Protein AF-A0A2R6CPV9-F1 (afdb_monomer_lite)

pLDDT: mean 78.29, std 17.27, range [36.88, 96.69]

Structure (mmCIF, N/CA/C/O backbone):
data_AF-A0A2R6CPV9-F1
#
_entry.id   AF-A0A2R6CPV9-F1
#
loop_
_atom_site.group_PDB
_atom_site.id
_atom_site.type_symbol
_atom_site.label_atom_id
_atom_site.label_alt_id
_atom_site.label_comp_id
_atom_site.label_asym_id
_atom_site.label_entity_id
_atom_site.label_seq_id
_atom_site.pdbx_PDB_ins_code
_atom_site.Cartn_x
_atom_site.Cartn_y
_atom_site.Cartn_z
_atom_site.occupancy
_atom_site.B_iso_or_equiv
_atom_site.auth_seq_id
_atom_site.auth_comp_id
_atom_site.auth_asym_id
_atom_site.auth_atom_id
_atom_site.pdbx_PDB_model_num
ATOM 1 N N . MET A 1 1 ? -13.707 -34.782 33.087 1.00 47.62 1 MET A N 1
ATOM 2 C CA . MET A 1 1 ? -12.346 -35.044 33.609 1.00 47.62 1 MET A CA 1
ATOM 3 C C . MET A 1 1 ? -11.504 -35.607 32.479 1.00 47.62 1 MET A C 1
ATOM 5 O O . MET A 1 1 ? -12.057 -36.332 31.665 1.00 47.62 1 MET A O 1
ATOM 9 N N . ASN A 1 2 ? -10.212 -35.271 32.487 1.00 43.94 2 ASN A N 1
ATOM 10 C CA . ASN A 1 2 ? -9.165 -35.473 31.471 1.00 43.94 2 ASN A CA 1
ATOM 11 C C . ASN A 1 2 ? -9.089 -34.411 30.366 1.00 43.94 2 ASN A C 1
ATOM 13 O O . ASN A 1 2 ? -10.103 -34.074 29.777 1.00 43.94 2 ASN A O 1
ATOM 17 N N . THR A 1 3 ? -7.931 -33.884 29.968 1.00 43.22 3 THR A N 1
ATOM 18 C CA . THR A 1 3 ? -6.579 -33.808 30.560 1.00 43.22 3 THR A CA 1
ATOM 19 C C . THR A 1 3 ? -5.878 -32.698 29.777 1.00 43.22 3 THR A C 1
ATOM 21 O O . THR A 1 3 ? -5.678 -32.826 28.570 1.00 43.22 3 THR A O 1
ATOM 24 N N . THR A 1 4 ? -5.506 -31.614 30.452 1.00 48.25 4 THR A N 1
ATOM 25 C CA . THR A 1 4 ? -4.728 -30.500 29.897 1.00 48.25 4 THR A CA 1
ATOM 26 C C . THR A 1 4 ? -3.319 -30.969 29.527 1.00 48.25 4 THR A C 1
ATOM 28 O O . THR A 1 4 ? -2.597 -31.469 30.388 1.00 48.25 4 THR A O 1
ATOM 31 N N . ARG A 1 5 ? -2.887 -30.782 28.274 1.00 63.44 5 ARG A N 1
ATOM 32 C CA . ARG A 1 5 ? -1.475 -30.934 27.883 1.00 63.44 5 ARG A CA 1
ATOM 33 C C . ARG A 1 5 ? -0.834 -29.550 27.768 1.00 63.44 5 ARG A C 1
ATOM 35 O O . ARG A 1 5 ? -1.022 -28.861 26.773 1.00 63.44 5 ARG A O 1
ATOM 42 N N . ARG A 1 6 ? -0.084 -29.145 28.800 1.00 59.69 6 ARG A N 1
ATOM 43 C CA . ARG A 1 6 ? 0.846 -28.005 28.741 1.00 59.69 6 ARG A CA 1
ATOM 44 C C . ARG A 1 6 ? 2.028 -28.386 27.851 1.00 59.69 6 ARG A C 1
ATOM 46 O O . ARG A 1 6 ? 2.713 -29.362 28.147 1.00 59.69 6 ARG A O 1
ATOM 53 N N . LYS A 1 7 ? 2.277 -27.615 26.792 1.00 58.75 7 LYS A N 1
ATOM 54 C CA . LYS A 1 7 ? 3.554 -27.641 26.072 1.00 58.75 7 LYS A CA 1
ATOM 55 C C . LYS A 1 7 ? 4.585 -26.881 26.911 1.00 58.75 7 LYS A C 1
ATOM 57 O O . LYS A 1 7 ? 4.368 -25.728 27.266 1.00 58.75 7 LYS A O 1
ATOM 62 N N . VAL A 1 8 ? 5.660 -27.569 27.276 1.00 55.31 8 VAL A N 1
ATOM 63 C CA . VAL A 1 8 ? 6.838 -27.014 27.950 1.00 55.31 8 VAL A CA 1
ATOM 64 C C . VAL A 1 8 ? 7.780 -26.530 26.852 1.00 55.31 8 VAL A C 1
ATOM 66 O O . VAL A 1 8 ? 8.194 -27.336 26.023 1.00 55.31 8 VAL A O 1
ATOM 69 N N . ILE A 1 9 ? 8.082 -25.233 26.816 1.00 59.16 9 ILE A N 1
ATOM 70 C CA . ILE A 1 9 ? 9.108 -24.678 25.928 1.00 59.16 9 ILE A CA 1
ATOM 71 C C . ILE A 1 9 ? 10.434 -24.781 26.681 1.00 59.16 9 ILE A C 1
ATOM 73 O O . ILE A 1 9 ? 10.653 -24.099 27.681 1.00 59.16 9 ILE A O 1
ATOM 77 N N . THR A 1 10 ? 11.285 -25.703 26.244 1.00 61.81 10 THR A N 1
ATOM 78 C CA . THR A 1 10 ? 12.651 -25.863 26.743 1.00 61.81 10 THR A CA 1
ATOM 79 C C . THR A 1 10 ? 13.537 -24.836 26.047 1.00 61.81 10 THR A C 1
ATOM 81 O O . THR A 1 10 ? 13.744 -24.913 24.840 1.00 61.81 10 THR A O 1
ATOM 84 N N . GLY A 1 11 ? 14.037 -23.868 26.815 1.00 49.47 11 GLY A N 1
ATOM 85 C CA . GLY A 1 11 ? 15.032 -22.906 26.356 1.00 49.47 11 GLY A CA 1
ATOM 86 C C . GLY A 1 11 ? 16.380 -23.572 26.088 1.00 49.47 11 GLY A C 1
ATOM 87 O O . GLY A 1 11 ? 16.833 -24.417 26.861 1.00 49.47 11 GLY A O 1
ATOM 88 N N . VAL A 1 12 ? 17.026 -23.155 25.003 1.00 55.75 12 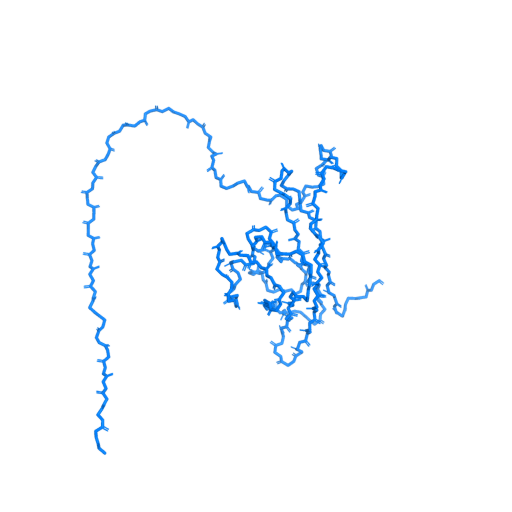VAL A N 1
ATOM 89 C CA . VAL A 1 12 ? 18.432 -23.445 24.726 1.00 55.75 12 VAL A CA 1
ATOM 90 C C . VAL A 1 12 ? 19.130 -22.105 24.536 1.00 55.75 12 VAL A C 1
ATOM 92 O O . VAL A 1 12 ? 18.932 -21.425 23.535 1.00 55.75 12 VAL A O 1
ATOM 95 N N . SER A 1 13 ? 19.923 -21.708 25.528 1.00 48.38 13 SER A N 1
ATOM 96 C CA . SER A 1 13 ? 20.865 -20.597 25.412 1.00 48.38 13 SER A CA 1
ATOM 97 C C . SER A 1 13 ? 22.075 -21.081 24.616 1.00 48.38 13 SER A C 1
ATOM 99 O O . SER A 1 13 ? 22.803 -21.958 25.082 1.00 48.38 13 SER A O 1
ATOM 101 N N . VAL A 1 14 ? 22.300 -20.525 23.426 1.00 52.06 14 VAL A N 1
ATOM 102 C CA . VAL A 1 14 ? 23.533 -20.752 22.664 1.00 52.06 14 VAL A CA 1
ATOM 103 C C . VAL A 1 14 ? 24.472 -19.578 22.926 1.00 52.06 14 VAL A C 1
ATOM 105 O O . VAL A 1 14 ? 24.201 -18.451 22.527 1.00 52.06 14 VAL A O 1
ATOM 108 N N . ALA A 1 15 ? 25.575 -19.847 23.622 1.00 50.06 15 ALA A N 1
ATOM 109 C CA . ALA A 1 15 ? 26.701 -18.930 23.733 1.00 50.06 15 ALA A CA 1
ATOM 110 C C . ALA A 1 15 ? 27.666 -19.202 22.570 1.00 50.06 15 ALA A C 1
ATOM 112 O O . ALA A 1 15 ? 28.245 -20.286 22.499 1.00 50.06 15 ALA A O 1
ATOM 113 N N . ILE A 1 16 ? 27.851 -18.229 21.675 1.00 45.38 16 ILE A N 1
ATOM 114 C CA . ILE A 1 16 ? 28.896 -18.271 20.646 1.00 45.38 16 ILE A CA 1
ATOM 115 C C . ILE A 1 16 ? 29.957 -17.246 21.035 1.00 45.38 16 ILE A C 1
ATOM 117 O O . ILE A 1 16 ? 29.787 -16.046 20.849 1.00 45.38 16 ILE A O 1
ATOM 121 N N . VAL A 1 17 ? 31.057 -17.736 21.606 1.00 50.16 17 VAL A N 1
ATOM 122 C CA . VAL A 1 17 ? 32.324 -17.003 21.667 1.00 50.16 17 VAL A CA 1
ATOM 123 C C . VAL A 1 17 ? 33.145 -17.479 20.477 1.00 50.16 17 VAL A C 1
ATOM 125 O O . VAL A 1 17 ? 33.653 -18.598 20.475 1.00 50.16 17 VAL A O 1
ATOM 128 N N . GLY A 1 18 ? 33.248 -16.631 19.461 1.00 44.25 18 GLY A N 1
ATOM 129 C CA . GLY A 1 18 ? 34.111 -16.826 18.304 1.00 44.25 18 GLY A CA 1
ATOM 130 C C . GLY A 1 18 ? 34.819 -15.516 18.007 1.00 44.25 18 GLY A C 1
ATOM 131 O O . GLY A 1 18 ? 34.196 -14.567 17.547 1.00 44.25 18 GLY A O 1
ATOM 132 N N . GLY A 1 19 ? 36.111 -15.450 18.327 1.00 42.88 19 GLY A N 1
ATOM 133 C CA . GLY A 1 19 ? 36.959 -14.339 17.920 1.00 42.88 19 GLY A CA 1
ATOM 134 C C . GLY A 1 19 ? 37.246 -14.411 16.424 1.00 42.88 19 GLY A C 1
ATOM 135 O O . GLY A 1 19 ? 37.640 -15.463 15.922 1.00 42.88 19 GLY A O 1
ATOM 136 N N . LEU A 1 20 ? 37.101 -13.281 15.739 1.00 47.16 20 LEU A N 1
ATOM 137 C CA . LEU A 1 20 ? 37.672 -13.051 14.419 1.00 47.16 20 LEU A CA 1
ATOM 138 C C . LEU A 1 20 ? 38.564 -11.817 14.511 1.00 47.16 20 LEU A C 1
ATOM 140 O O . LEU A 1 20 ? 38.119 -10.716 14.826 1.00 47.16 20 LEU A O 1
ATOM 144 N N . ALA A 1 21 ? 39.854 -12.044 14.298 1.00 49.56 21 ALA A N 1
ATOM 145 C CA . ALA A 1 21 ? 40.826 -10.997 14.073 1.00 49.56 21 ALA A CA 1
ATOM 146 C C . ALA A 1 21 ? 40.826 -10.631 12.583 1.00 49.56 21 ALA A C 1
ATOM 148 O O . ALA A 1 21 ? 40.933 -11.519 11.744 1.00 49.56 21 ALA A O 1
ATOM 149 N N . GLY A 1 22 ? 40.797 -9.327 12.305 1.00 38.25 22 GLY A N 1
ATOM 150 C CA . GLY A 1 22 ? 41.453 -8.705 11.156 1.00 38.25 22 GLY A CA 1
ATOM 151 C C . GLY A 1 22 ? 40.794 -8.859 9.786 1.00 38.25 22 GLY A C 1
ATOM 152 O O . GLY A 1 22 ? 41.110 -9.790 9.059 1.00 38.25 22 GLY A O 1
ATOM 153 N N . CYS A 1 23 ? 40.073 -7.817 9.373 1.00 55.47 23 CYS A N 1
ATOM 154 C CA . CYS A 1 23 ? 40.23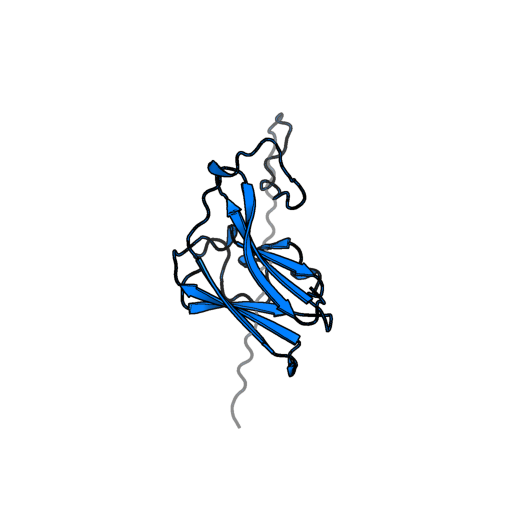5 -7.222 8.048 1.00 55.47 23 CYS A CA 1
ATOM 155 C C . CYS A 1 23 ? 40.246 -5.700 8.215 1.00 55.47 23 CYS A C 1
ATOM 157 O O . CYS A 1 23 ? 39.344 -5.103 8.792 1.00 55.47 23 CYS A O 1
ATOM 159 N N . THR A 1 24 ? 41.343 -5.097 7.781 1.00 55.41 24 THR A N 1
ATOM 160 C CA . THR A 1 24 ? 41.543 -3.660 7.654 1.00 55.41 24 THR A CA 1
ATOM 161 C C . THR A 1 24 ? 41.048 -3.217 6.279 1.00 55.41 24 THR A C 1
ATOM 163 O O . THR A 1 24 ? 41.474 -3.818 5.294 1.00 55.41 24 THR A O 1
ATOM 166 N N . GLY A 1 25 ? 40.288 -2.123 6.215 1.00 44.59 25 GLY A N 1
ATOM 167 C CA . GLY A 1 25 ? 40.189 -1.263 5.030 1.00 44.59 25 GLY A CA 1
ATOM 168 C C . GLY A 1 25 ? 38.961 -1.481 4.146 1.00 44.59 25 GLY A C 1
ATOM 169 O O . GLY A 1 25 ? 38.804 -2.548 3.562 1.00 44.59 25 GLY A O 1
ATOM 170 N N . GLY A 1 26 ? 38.155 -0.425 4.014 1.00 36.88 26 GLY A N 1
ATOM 171 C CA . GLY A 1 26 ? 37.037 -0.330 3.079 1.00 36.88 26 GLY A CA 1
ATOM 172 C C . GLY A 1 26 ? 35.907 0.503 3.670 1.00 36.88 26 GLY A C 1
ATOM 173 O O . GLY A 1 26 ? 35.008 -0.052 4.287 1.00 36.88 26 GLY A O 1
ATOM 174 N N . ASP A 1 27 ? 36.018 1.823 3.569 1.00 62.06 27 ASP A N 1
ATOM 175 C CA . ASP A 1 27 ? 34.942 2.768 3.855 1.00 62.06 27 ASP A CA 1
ATOM 176 C C . ASP A 1 27 ? 33.747 2.550 2.902 1.00 62.06 27 ASP A C 1
ATOM 178 O O . ASP A 1 27 ? 33.958 2.193 1.741 1.00 62.06 27 ASP A O 1
ATOM 182 N N . SER A 1 28 ? 32.547 2.854 3.415 1.00 47.94 28 SER A N 1
ATOM 183 C CA . SER A 1 28 ? 31.255 3.017 2.721 1.00 47.94 28 SER A CA 1
ATOM 184 C C . SER A 1 28 ? 30.522 1.713 2.381 1.00 47.94 28 SER A C 1
ATOM 186 O O . SER A 1 28 ? 30.939 0.949 1.525 1.00 47.94 28 SER A O 1
ATOM 188 N N . ASP A 1 29 ? 29.532 1.333 3.189 1.00 56.50 29 ASP A N 1
ATOM 189 C CA . ASP A 1 29 ? 28.122 1.744 3.002 1.00 56.50 29 ASP A CA 1
ATOM 190 C C . ASP A 1 29 ? 27.456 0.968 1.853 1.00 56.50 29 ASP A C 1
ATOM 192 O O . ASP A 1 29 ? 26.991 1.544 0.882 1.00 56.50 29 ASP A O 1
ATOM 196 N N . ASP A 1 30 ? 27.393 -0.358 1.991 1.00 59.91 30 ASP A N 1
ATOM 197 C CA . ASP A 1 30 ? 26.363 -1.174 1.338 1.00 59.91 30 ASP A CA 1
ATOM 198 C C . ASP A 1 30 ? 25.314 -1.522 2.411 1.00 59.91 30 ASP A C 1
ATOM 200 O O . ASP A 1 30 ? 25.130 -2.678 2.809 1.00 59.91 30 ASP A O 1
ATOM 204 N N . GLY A 1 31 ? 24.693 -0.483 2.980 1.00 49.56 31 GLY A N 1
ATOM 205 C CA . GLY A 1 31 ? 23.344 -0.639 3.521 1.00 49.56 31 GLY A CA 1
ATOM 206 C C . GLY A 1 31 ? 22.395 -0.998 2.371 1.00 49.56 31 GLY A C 1
ATOM 207 O O . GLY A 1 31 ? 22.767 -0.808 1.212 1.00 49.56 31 GLY A O 1
ATOM 208 N N . PRO A 1 32 ? 21.199 -1.554 2.638 1.00 49.09 32 PRO A N 1
ATOM 209 C CA . PRO A 1 32 ? 20.197 -1.644 1.579 1.00 49.09 32 PRO A CA 1
ATOM 210 C C . PRO A 1 32 ? 20.048 -0.253 0.952 1.00 49.09 32 PRO A C 1
ATOM 212 O O . PRO A 1 32 ? 20.040 0.729 1.693 1.00 49.09 32 PRO A O 1
ATOM 215 N N . GLU A 1 33 ? 20.014 -0.170 -0.381 1.00 57.12 33 GLU A N 1
ATOM 216 C CA . GLU A 1 33 ? 19.791 1.104 -1.066 1.00 57.12 33 GLU A CA 1
ATOM 217 C C . GLU A 1 33 ? 18.535 1.738 -0.469 1.00 57.12 33 GLU A C 1
ATOM 219 O O . GLU A 1 33 ? 17.447 1.162 -0.542 1.00 57.12 33 GLU A O 1
ATOM 224 N N . GLU A 1 34 ? 18.705 2.868 0.219 1.00 60.78 34 GLU A N 1
ATOM 225 C CA . GLU A 1 34 ? 17.584 3.570 0.825 1.00 60.78 34 GLU A CA 1
ATOM 226 C C . GLU A 1 34 ? 16.686 4.043 -0.323 1.00 60.78 34 GLU A C 1
ATOM 228 O O . GLU A 1 34 ? 17.147 4.705 -1.257 1.00 60.78 34 GLU A O 1
ATOM 233 N N . VAL A 1 35 ? 15.418 3.632 -0.302 1.00 67.31 35 VAL A N 1
ATOM 234 C CA . VAL A 1 35 ? 14.434 4.132 -1.262 1.00 67.31 35 VAL A CA 1
ATOM 235 C C . VAL A 1 35 ? 14.154 5.579 -0.895 1.00 67.31 35 VAL A C 1
ATOM 237 O O . VAL A 1 35 ? 13.665 5.864 0.196 1.00 67.31 35 VAL A O 1
ATOM 240 N N . ASP A 1 36 ? 14.490 6.493 -1.797 1.00 69.25 36 ASP A N 1
ATOM 241 C CA . ASP A 1 36 ? 14.266 7.916 -1.589 1.00 69.25 36 ASP A CA 1
ATOM 242 C C . ASP A 1 36 ? 12.920 8.319 -2.205 1.00 69.25 36 ASP A C 1
ATOM 244 O O . ASP A 1 36 ? 12.794 8.515 -3.415 1.00 69.25 36 ASP A O 1
ATOM 248 N N . PHE A 1 37 ? 11.889 8.390 -1.362 1.00 69.25 37 PHE A N 1
ATOM 249 C CA . PHE A 1 37 ? 10.526 8.747 -1.766 1.00 69.25 37 PHE A CA 1
ATOM 250 C C . PHE A 1 37 ? 10.312 10.255 -1.969 1.00 69.25 37 PHE A C 1
ATOM 252 O O . PHE A 1 37 ? 9.305 10.647 -2.567 1.00 69.25 37 PHE A O 1
ATOM 259 N N . ASP A 1 38 ? 11.253 11.084 -1.508 1.00 63.53 38 ASP A N 1
ATOM 260 C CA . ASP A 1 38 ? 11.229 12.548 -1.603 1.00 63.53 38 ASP A CA 1
ATOM 261 C C . ASP A 1 38 ? 11.940 13.072 -2.863 1.00 63.53 38 ASP A C 1
ATOM 263 O O . ASP A 1 38 ? 11.767 14.230 -3.269 1.00 63.53 38 ASP A O 1
ATOM 267 N N . GLN A 1 39 ? 12.760 12.242 -3.509 1.00 55.88 39 GLN A N 1
ATOM 268 C CA . GLN A 1 39 ? 13.507 12.646 -4.685 1.00 55.88 39 GLN A CA 1
ATOM 269 C C . GLN A 1 39 ? 12.623 12.682 -5.936 1.00 55.88 39 GLN A C 1
ATOM 271 O O . GLN A 1 39 ? 12.446 11.708 -6.664 1.00 55.88 39 GLN A O 1
ATOM 276 N N . ASN A 1 40 ? 12.211 13.898 -6.301 1.00 53.16 40 ASN A N 1
ATOM 277 C CA . ASN A 1 40 ? 12.028 14.275 -7.701 1.00 53.16 40 ASN A CA 1
ATOM 278 C C . ASN A 1 40 ? 13.410 14.258 -8.386 1.00 53.16 40 ASN A C 1
ATOM 280 O O . ASN A 1 40 ? 13.979 15.314 -8.682 1.00 53.16 40 ASN A O 1
ATOM 284 N N . ASN A 1 41 ? 13.990 13.064 -8.537 1.00 54.91 41 ASN A N 1
ATOM 285 C CA . ASN A 1 41 ? 15.326 12.869 -9.069 1.00 54.91 41 ASN A CA 1
ATOM 286 C C . ASN A 1 41 ? 15.320 13.259 -10.548 1.00 54.91 41 ASN A C 1
ATOM 288 O O . ASN A 1 41 ? 14.934 12.481 -11.414 1.00 54.91 41 ASN A O 1
ATOM 292 N N . SER A 1 42 ? 15.717 14.497 -10.837 1.00 61.66 42 SER A N 1
ATOM 293 C CA . SER A 1 42 ? 15.806 15.038 -12.198 1.00 61.66 42 SER A CA 1
ATOM 294 C C . SER A 1 42 ? 16.825 14.311 -13.085 1.00 61.66 42 SER A C 1
ATOM 296 O O . SER A 1 42 ? 16.919 14.637 -14.267 1.00 61.66 42 SER A O 1
ATOM 298 N N . ASP A 1 43 ? 17.588 13.373 -12.520 1.00 70.19 43 ASP A N 1
ATOM 299 C CA . ASP A 1 43 ? 18.559 12.537 -13.220 1.00 70.19 43 ASP A CA 1
ATOM 300 C C . ASP A 1 43 ? 17.984 11.182 -13.687 1.00 70.19 43 ASP A C 1
ATOM 302 O O . ASP A 1 43 ? 18.689 10.450 -14.380 1.00 70.19 43 ASP A O 1
ATOM 306 N N . VAL A 1 44 ? 16.732 10.841 -13.341 1.00 73.94 44 VAL A N 1
ATOM 307 C CA . VAL A 1 44 ? 16.035 9.647 -13.857 1.00 73.94 44 VAL A CA 1
ATOM 308 C C . VAL A 1 44 ? 15.087 10.060 -14.980 1.00 73.94 44 VAL A C 1
ATOM 310 O O . VAL A 1 44 ? 14.182 10.869 -14.778 1.00 73.94 44 VAL A O 1
ATOM 313 N N . ASP A 1 45 ? 15.287 9.497 -16.169 1.00 80.25 45 ASP A N 1
ATOM 314 C CA . ASP A 1 45 ? 14.348 9.634 -17.278 1.00 80.25 45 ASP A CA 1
ATOM 315 C C . ASP A 1 45 ? 13.121 8.738 -17.014 1.00 80.25 45 ASP A C 1
ATOM 317 O O . ASP A 1 45 ? 13.245 7.528 -16.838 1.00 80.25 45 ASP A O 1
ATOM 321 N N . GLU A 1 46 ? 11.913 9.315 -17.001 1.00 76.00 46 GLU A N 1
ATOM 322 C CA . GLU A 1 46 ? 10.666 8.569 -16.733 1.00 76.00 46 GLU A CA 1
ATOM 323 C C . GLU A 1 46 ? 10.421 7.428 -17.741 1.00 76.00 46 GLU A C 1
ATOM 325 O O . GLU A 1 46 ? 9.749 6.446 -17.429 1.00 76.00 46 GLU A O 1
ATOM 330 N N . ASP A 1 47 ? 10.985 7.545 -18.948 1.00 83.12 47 ASP A N 1
ATOM 331 C CA . ASP A 1 47 ? 10.931 6.524 -19.998 1.00 83.12 47 ASP A CA 1
ATOM 332 C C . ASP A 1 47 ? 11.776 5.270 -19.681 1.00 83.12 47 ASP A C 1
ATOM 334 O O . ASP A 1 47 ? 11.547 4.221 -20.289 1.00 83.12 47 ASP A O 1
ATOM 338 N N . ASP A 1 48 ? 12.730 5.358 -18.745 1.00 84.50 48 ASP A N 1
ATOM 339 C CA . ASP A 1 48 ? 13.557 4.231 -18.289 1.00 84.50 48 ASP A CA 1
ATOM 340 C C . ASP A 1 48 ? 12.917 3.466 -17.113 1.00 84.50 48 ASP A C 1
ATOM 342 O O . ASP A 1 48 ? 13.399 2.401 -16.731 1.00 84.50 48 ASP A O 1
ATOM 346 N N . ILE A 1 49 ? 11.801 3.959 -16.562 1.00 86.19 49 ILE A N 1
ATOM 347 C CA . ILE A 1 49 ? 11.109 3.324 -15.436 1.00 86.19 49 ILE A CA 1
ATOM 348 C C . ILE A 1 49 ? 10.171 2.222 -15.944 1.00 86.19 49 ILE A C 1
ATOM 350 O O . ILE A 1 49 ? 9.223 2.471 -16.696 1.00 86.19 49 ILE A O 1
ATOM 354 N N . SER A 1 50 ? 10.371 0.984 -15.483 1.00 89.00 50 SER A N 1
ATOM 355 C CA . SER A 1 50 ? 9.555 -0.157 -15.898 1.00 89.00 50 SER A CA 1
ATOM 356 C C . SER A 1 50 ? 8.530 -0.547 -14.831 1.00 89.00 50 SER A C 1
ATOM 358 O O . SER A 1 50 ? 8.774 -1.384 -13.959 1.00 89.00 50 SER A O 1
ATOM 360 N N . VAL A 1 51 ? 7.309 -0.029 -14.970 1.00 90.62 51 VAL A N 1
ATOM 361 C CA . VAL A 1 51 ? 6.196 -0.382 -14.078 1.00 90.62 51 VAL A CA 1
ATOM 362 C C . VAL A 1 51 ? 5.463 -1.643 -14.568 1.00 90.62 51 VAL A C 1
ATOM 364 O O . VAL A 1 51 ? 4.992 -1.695 -15.713 1.00 90.62 51 VAL A O 1
ATOM 367 N N . PRO A 1 52 ? 5.309 -2.682 -13.729 1.00 91.31 52 PRO A N 1
ATOM 368 C CA . PRO A 1 52 ? 4.515 -3.850 -14.075 1.00 91.31 52 PRO A CA 1
ATOM 369 C C . PRO A 1 52 ? 3.025 -3.497 -14.182 1.00 91.31 52 PRO A C 1
ATOM 371 O O . PRO A 1 52 ? 2.482 -2.724 -13.402 1.00 91.31 52 PRO A O 1
ATOM 374 N N . ALA A 1 53 ? 2.325 -4.123 -15.132 1.00 91.94 53 ALA A N 1
ATOM 375 C CA . ALA A 1 53 ? 0.871 -4.018 -15.202 1.00 91.94 53 ALA A CA 1
ATOM 376 C C . ALA A 1 53 ? 0.242 -4.780 -14.025 1.00 91.94 53 ALA A C 1
ATOM 378 O O . ALA A 1 53 ? 0.227 -6.017 -14.030 1.00 91.94 53 ALA A O 1
ATOM 379 N N . LEU A 1 54 ? -0.264 -4.030 -13.049 1.00 93.00 54 LEU A N 1
ATOM 380 C CA . LEU A 1 54 ? -0.936 -4.506 -11.842 1.00 93.00 54 LEU A CA 1
ATOM 381 C C . LEU A 1 54 ? -2.365 -3.957 -11.802 1.00 93.00 54 LEU A C 1
ATOM 383 O O . LEU A 1 54 ? -2.705 -2.983 -12.472 1.00 93.00 54 LEU A O 1
ATOM 387 N N . THR A 1 55 ? -3.240 -4.618 -11.061 1.00 94.56 55 THR A N 1
ATOM 388 C CA . THR A 1 55 ? -4.610 -4.156 -10.839 1.00 94.56 55 THR A CA 1
ATOM 389 C C . THR A 1 55 ? -4.977 -4.454 -9.404 1.00 94.56 55 THR A C 1
ATOM 391 O O . THR A 1 55 ? -4.999 -5.625 -9.012 1.00 94.56 55 THR A O 1
ATOM 394 N N . PHE A 1 56 ? -5.296 -3.412 -8.645 1.00 95.31 56 PHE A N 1
ATOM 395 C CA . PHE A 1 56 ? -5.684 -3.534 -7.250 1.00 95.31 56 PHE A CA 1
ATOM 396 C C . PHE A 1 56 ? -7.178 -3.266 -7.069 1.00 95.31 56 PHE A C 1
ATOM 398 O O . PHE A 1 56 ? -7.884 -2.792 -7.960 1.00 95.31 56 PHE A O 1
ATOM 405 N N . SER A 1 57 ? -7.678 -3.650 -5.904 1.00 96.12 57 SER A N 1
ATOM 406 C CA . SER A 1 57 ? -8.988 -3.263 -5.406 1.00 96.12 57 SER A CA 1
ATOM 407 C C . SER A 1 57 ? -8.843 -2.828 -3.971 1.00 96.12 57 SER A C 1
ATOM 409 O O . SER A 1 57 ? -8.236 -3.538 -3.174 1.00 96.12 57 SER A O 1
ATOM 411 N N . PHE A 1 58 ? -9.488 -1.718 -3.646 1.00 96.69 58 PHE A N 1
ATOM 412 C CA . PHE A 1 58 ? -9.530 -1.176 -2.301 1.00 96.69 58 PHE A CA 1
ATOM 413 C C . PHE A 1 58 ? -10.921 -1.383 -1.715 1.00 96.69 58 PHE A C 1
ATOM 415 O O . PHE A 1 58 ? -11.935 -1.207 -2.395 1.00 96.69 58 PHE A O 1
ATOM 422 N N . SER A 1 59 ? -10.971 -1.787 -0.452 1.00 95.62 59 SER A N 1
ATOM 423 C CA . SER A 1 59 ? -12.206 -1.882 0.315 1.00 95.62 59 SER A CA 1
ATOM 424 C C . SER A 1 59 ? -11.962 -1.330 1.705 1.00 95.62 59 SER A C 1
ATOM 426 O O . SER A 1 59 ? -11.272 -1.959 2.507 1.00 95.62 59 SER A O 1
ATOM 428 N N . TYR A 1 60 ? -12.581 -0.196 2.008 1.00 95.81 60 TYR A N 1
ATOM 429 C CA . TYR A 1 60 ? -12.571 0.372 3.346 1.00 95.81 60 TYR A CA 1
ATOM 430 C C . TYR A 1 60 ? -13.691 -0.221 4.210 1.00 95.81 60 TYR A C 1
ATOM 432 O O . TYR A 1 60 ? -14.816 -0.429 3.743 1.00 95.81 60 TYR A O 1
ATOM 440 N N . ARG A 1 61 ? -13.368 -0.536 5.466 1.00 95.06 61 ARG A N 1
ATOM 441 C CA . ARG A 1 61 ? -14.320 -0.953 6.500 1.00 95.06 61 ARG A CA 1
ATOM 442 C C . ARG A 1 61 ? -14.278 0.056 7.638 1.00 95.06 61 ARG A C 1
ATOM 444 O O . ARG A 1 61 ? -13.419 -0.039 8.507 1.00 95.06 61 ARG A O 1
ATOM 451 N N . GLU A 1 62 ? -15.230 0.982 7.636 1.00 92.81 62 GLU A N 1
ATOM 452 C CA . GLU A 1 62 ? -15.337 2.051 8.639 1.00 92.81 62 GLU A CA 1
ATOM 453 C C . GLU A 1 62 ? -15.438 1.509 10.074 1.00 92.81 62 GLU A C 1
ATOM 455 O O . GLU A 1 62 ? -14.796 2.038 10.974 1.00 92.81 62 GLU A O 1
ATOM 460 N N . ASP A 1 63 ? -16.174 0.410 10.287 1.00 92.69 63 ASP A N 1
ATOM 461 C CA . ASP A 1 63 ? -16.323 -0.210 11.614 1.00 92.69 63 ASP A CA 1
ATOM 462 C C . ASP A 1 63 ? -14.988 -0.685 12.219 1.00 92.69 63 ASP A C 1
ATOM 464 O O . ASP A 1 63 ? -14.845 -0.721 13.443 1.00 92.69 63 ASP A O 1
ATOM 468 N N . ASP A 1 64 ? -14.036 -1.069 11.364 1.00 91.38 64 ASP A N 1
ATOM 469 C CA . ASP A 1 64 ? -12.727 -1.592 11.756 1.00 91.38 64 ASP A CA 1
ATOM 470 C C . ASP A 1 64 ? -11.607 -0.548 11.588 1.00 91.38 64 ASP A C 1
ATOM 472 O O . ASP A 1 64 ? -10.521 -0.751 12.119 1.00 91.38 64 ASP A O 1
ATOM 476 N N . GLY A 1 65 ? -11.848 0.547 10.855 1.00 93.44 65 GLY A N 1
ATOM 477 C CA . GLY A 1 65 ? -10.814 1.519 10.488 1.00 93.44 65 GLY A CA 1
ATOM 478 C C . GLY A 1 65 ? -9.731 0.917 9.591 1.00 93.44 65 GLY A C 1
ATOM 479 O O . GLY A 1 65 ? -8.559 1.236 9.743 1.00 93.44 65 GLY A O 1
ATOM 480 N N . VAL A 1 66 ? -10.089 -0.001 8.686 1.00 93.31 66 VAL A N 1
ATOM 481 C CA . VAL A 1 66 ? -9.109 -0.751 7.880 1.00 93.31 66 VAL A CA 1
ATOM 482 C C . VAL A 1 66 ? -9.416 -0.661 6.392 1.00 93.31 66 VAL A C 1
ATOM 484 O O . VAL A 1 66 ? -10.546 -0.904 5.957 1.00 93.31 66 VAL A O 1
ATOM 487 N N . VAL A 1 67 ? -8.383 -0.391 5.595 1.00 94.31 67 VAL A N 1
ATOM 488 C CA . VAL A 1 67 ? -8.397 -0.536 4.136 1.00 94.31 67 VAL A CA 1
ATOM 489 C C . VAL A 1 67 ? -7.776 -1.874 3.771 1.00 94.31 67 VAL A C 1
ATOM 491 O O . VAL A 1 67 ? -6.621 -2.139 4.086 1.00 94.31 67 VAL A O 1
ATOM 494 N N . SER A 1 68 ? -8.538 -2.721 3.085 1.00 94.12 68 SER A N 1
ATOM 495 C CA . SER A 1 68 ? -8.015 -3.935 2.459 1.00 94.12 68 SER A CA 1
ATOM 496 C C . SER A 1 68 ? -7.656 -3.642 1.008 1.00 94.12 68 SER A C 1
ATOM 498 O O . SER A 1 68 ? -8.479 -3.106 0.262 1.00 94.12 68 SER A O 1
ATOM 500 N N . ILE A 1 69 ? -6.434 -3.997 0.626 1.00 94.06 69 ILE A N 1
ATOM 501 C CA . ILE A 1 69 ? -5.882 -3.839 -0.716 1.00 94.06 69 ILE A CA 1
ATOM 502 C C . ILE A 1 69 ? -5.674 -5.239 -1.279 1.00 94.06 69 ILE A C 1
ATOM 504 O O . ILE A 1 69 ? -4.859 -6.004 -0.770 1.00 94.06 69 ILE A O 1
ATOM 508 N N . SER A 1 70 ? -6.415 -5.594 -2.322 1.00 93.81 70 SER A N 1
ATOM 509 C CA . SER A 1 70 ? -6.341 -6.919 -2.946 1.00 93.81 70 SER A CA 1
ATOM 510 C C . SER A 1 70 ? -5.751 -6.837 -4.345 1.00 93.81 70 SER A C 1
ATOM 512 O O . SER A 1 70 ? -6.191 -6.021 -5.156 1.00 93.81 70 SER A O 1
ATOM 514 N N . HIS A 1 71 ? -4.826 -7.735 -4.679 1.00 93.50 71 HIS A N 1
ATOM 515 C CA . HIS A 1 71 ? -4.347 -7.874 -6.049 1.00 93.50 71 HIS A CA 1
ATOM 516 C C . HIS A 1 71 ? -5.378 -8.626 -6.887 1.00 93.50 71 HIS A C 1
ATOM 518 O O . HIS A 1 71 ? -5.582 -9.834 -6.739 1.00 93.50 71 HIS A O 1
ATOM 524 N N . LEU A 1 72 ? -6.041 -7.930 -7.804 1.00 93.88 72 LEU A N 1
ATOM 525 C CA . LEU A 1 72 ? -7.057 -8.538 -8.656 1.00 93.88 72 LEU A CA 1
ATOM 526 C C . LEU A 1 72 ? -6.456 -9.220 -9.882 1.00 93.88 72 LEU A C 1
ATOM 528 O O . LEU A 1 72 ? -6.974 -10.246 -10.327 1.00 93.88 72 LEU A O 1
ATOM 532 N N . GLY A 1 73 ? -5.359 -8.703 -10.430 1.00 91.06 73 GLY A N 1
ATOM 533 C CA . GLY A 1 73 ? -4.780 -9.249 -11.652 1.00 91.06 73 GLY A CA 1
ATOM 534 C C . GLY A 1 73 ? -3.574 -8.472 -12.150 1.00 91.06 73 GLY A C 1
ATOM 535 O O . GLY A 1 73 ? -3.214 -7.445 -11.595 1.00 91.06 73 GLY A O 1
ATOM 536 N N . GLY A 1 74 ? -2.955 -8.984 -13.213 1.00 92.38 74 GLY A N 1
ATOM 537 C CA . GLY A 1 74 ? -1.698 -8.453 -13.731 1.00 92.38 74 GLY A CA 1
ATOM 538 C C . GLY A 1 74 ? -0.556 -9.454 -13.602 1.00 92.38 74 GLY A C 1
ATOM 539 O O . GLY A 1 74 ? -0.782 -10.668 -13.534 1.00 92.38 74 GLY A O 1
ATOM 540 N N . ARG A 1 75 ? 0.676 -8.945 -13.619 1.00 91.31 75 ARG A N 1
ATOM 541 C CA . ARG A 1 75 ? 1.871 -9.755 -13.349 1.00 91.31 75 ARG A CA 1
ATOM 542 C C . ARG A 1 75 ? 2.015 -10.013 -11.852 1.00 91.31 75 ARG A C 1
ATOM 544 O O . ARG A 1 75 ? 1.605 -9.202 -11.040 1.00 91.31 75 ARG A O 1
ATOM 551 N N . SER A 1 76 ? 2.612 -11.148 -11.507 1.00 91.62 76 SER A N 1
ATOM 552 C CA . SER A 1 76 ? 3.164 -11.342 -10.167 1.00 91.62 76 SER A CA 1
ATOM 553 C C . SER A 1 76 ? 4.463 -10.556 -10.050 1.00 91.62 76 SER A C 1
ATOM 555 O O . SER A 1 76 ? 5.229 -10.509 -11.016 1.00 91.62 76 SER A O 1
ATOM 557 N N . VAL A 1 77 ? 4.679 -9.936 -8.898 1.00 91.06 77 VAL A N 1
ATOM 558 C CA . VAL A 1 77 ? 5.834 -9.074 -8.627 1.00 91.06 77 VAL A CA 1
ATOM 559 C C . VAL A 1 77 ? 6.395 -9.379 -7.249 1.00 91.06 77 VAL A C 1
ATOM 561 O O . VAL A 1 77 ? 5.655 -9.860 -6.394 1.00 91.06 77 VAL A O 1
ATOM 564 N N . SER A 1 78 ? 7.676 -9.091 -7.016 1.00 89.88 78 SER A N 1
ATOM 565 C CA . SER A 1 78 ? 8.235 -9.252 -5.672 1.00 89.88 78 SER A CA 1
ATOM 566 C C . SER A 1 78 ? 7.555 -8.288 -4.701 1.00 89.88 78 SER A C 1
ATOM 568 O O . SER A 1 78 ? 7.457 -7.091 -4.981 1.00 89.88 78 SER A O 1
ATOM 570 N N . ALA A 1 79 ? 7.123 -8.805 -3.550 1.00 87.31 79 ALA A N 1
ATOM 571 C CA . ALA A 1 79 ? 6.577 -7.993 -2.469 1.00 87.31 79 ALA A CA 1
ATOM 572 C C . ALA A 1 79 ? 7.612 -6.998 -1.916 1.00 87.31 79 ALA A C 1
ATOM 574 O O . ALA A 1 79 ? 7.231 -5.939 -1.432 1.00 87.31 79 ALA A O 1
ATOM 575 N N . ASP A 1 80 ? 8.911 -7.284 -2.063 1.00 88.00 80 ASP A N 1
ATOM 576 C CA . ASP A 1 80 ? 10.001 -6.393 -1.630 1.00 88.00 80 ASP A CA 1
ATOM 577 C C . ASP A 1 80 ? 10.065 -5.081 -2.433 1.00 88.00 80 ASP A C 1
ATOM 579 O O . ASP A 1 80 ? 10.795 -4.163 -2.079 1.00 88.00 80 ASP A O 1
ATOM 583 N N . ARG A 1 81 ? 9.343 -5.001 -3.555 1.00 89.75 81 ARG A N 1
ATOM 584 C CA . ARG A 1 81 ? 9.305 -3.831 -4.443 1.00 89.75 81 ARG A CA 1
ATOM 585 C C . ARG A 1 81 ? 7.995 -3.052 -4.347 1.00 89.75 81 ARG A C 1
ATOM 587 O O . ARG A 1 81 ? 7.820 -2.063 -5.055 1.00 89.75 81 ARG A O 1
ATOM 594 N N . LEU A 1 82 ? 7.072 -3.509 -3.504 1.00 91.44 82 LEU A N 1
ATOM 595 C CA . LEU A 1 82 ? 5.805 -2.844 -3.246 1.00 91.44 82 LEU A CA 1
ATOM 596 C C . LEU A 1 82 ? 5.835 -2.191 -1.870 1.00 91.44 82 LEU A C 1
ATOM 598 O O . LEU A 1 82 ? 6.194 -2.814 -0.870 1.00 91.44 82 LEU A O 1
ATOM 602 N N . TYR A 1 83 ? 5.396 -0.943 -1.837 1.00 92.19 83 TYR A N 1
ATOM 603 C CA . TYR A 1 83 ? 5.335 -0.117 -0.645 1.00 92.19 83 TYR A CA 1
ATOM 604 C C . TYR A 1 83 ? 3.933 0.447 -0.489 1.00 92.19 83 TYR A C 1
ATOM 606 O O . TYR A 1 83 ? 3.237 0.711 -1.473 1.00 92.19 83 TYR A O 1
ATOM 614 N N . ILE A 1 84 ? 3.527 0.623 0.761 1.00 90.62 84 ILE A N 1
ATOM 615 C CA . ILE A 1 84 ? 2.375 1.437 1.116 1.00 90.62 84 ILE A CA 1
ATOM 616 C C . ILE A 1 84 ? 2.893 2.760 1.651 1.00 90.62 84 ILE A C 1
ATOM 618 O O . ILE A 1 84 ? 3.869 2.807 2.396 1.00 90.62 84 ILE A O 1
ATOM 622 N N . ARG A 1 85 ? 2.225 3.838 1.262 1.00 90.50 85 ARG A N 1
A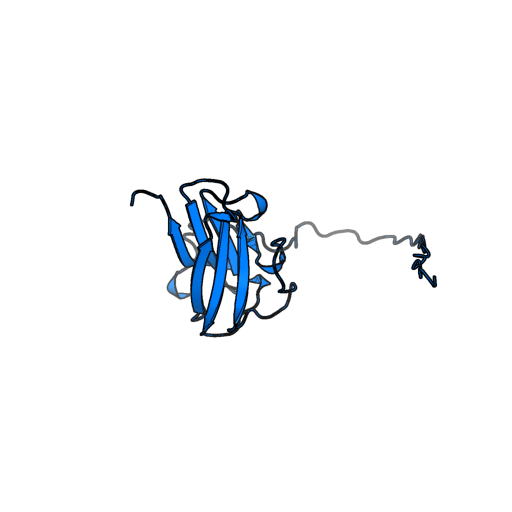TOM 623 C CA . ARG A 1 85 ? 2.339 5.133 1.930 1.00 90.50 85 ARG A CA 1
ATOM 624 C C . ARG A 1 85 ? 0.995 5.841 1.902 1.00 90.50 85 ARG A C 1
ATOM 626 O O . ARG A 1 85 ? 0.060 5.377 1.246 1.00 90.50 85 ARG A O 1
ATOM 633 N N . GLY A 1 86 ? 0.884 6.954 2.611 1.00 89.25 86 GLY A N 1
ATOM 634 C CA . GLY A 1 86 ? -0.376 7.670 2.659 1.00 89.25 86 GLY A CA 1
ATOM 635 C C . GLY A 1 86 ? -0.463 8.724 3.746 1.00 89.25 86 GLY A C 1
ATOM 636 O O . GLY A 1 86 ? 0.455 8.919 4.535 1.00 89.25 86 GLY A O 1
ATOM 637 N N . GLU A 1 87 ? -1.616 9.376 3.792 1.00 91.88 87 GLU A N 1
ATOM 638 C CA . GLU A 1 87 ? -1.983 10.373 4.795 1.00 91.88 87 GLU A CA 1
ATOM 639 C C . GLU A 1 87 ? -3.210 9.862 5.559 1.00 91.88 87 GLU A C 1
ATOM 641 O O . GLU A 1 87 ? -4.071 9.204 4.974 1.00 91.88 87 GLU A O 1
ATOM 646 N N . GLY A 1 88 ? -3.313 10.141 6.859 1.00 90.88 88 GLY A N 1
ATOM 647 C CA . GLY A 1 88 ? -4.422 9.641 7.683 1.00 90.88 88 GLY A CA 1
ATOM 648 C C . GLY A 1 88 ? -4.387 8.137 7.984 1.00 90.88 88 GLY A C 1
ATOM 649 O O . GLY A 1 88 ? -5.374 7.582 8.472 1.00 90.88 88 GLY A O 1
ATOM 650 N N . VAL A 1 89 ? -3.255 7.474 7.729 1.00 90.44 89 VAL A N 1
ATOM 651 C CA . VAL A 1 89 ? -2.967 6.075 8.100 1.00 90.44 89 VAL A CA 1
ATOM 652 C C . VAL A 1 89 ? -2.002 6.012 9.283 1.00 90.44 89 VAL A C 1
ATOM 654 O O . VAL A 1 89 ? -1.338 7.002 9.588 1.00 90.44 89 VAL A O 1
ATOM 657 N N . ALA A 1 90 ? -1.926 4.874 9.979 1.00 87.06 90 ALA A N 1
ATOM 658 C CA . ALA A 1 90 ? -0.993 4.750 11.101 1.00 87.06 90 ALA A CA 1
ATOM 659 C C . ALA A 1 90 ? 0.470 4.905 10.635 1.00 87.06 90 ALA A C 1
ATOM 661 O O . ALA A 1 90 ? 0.835 4.450 9.550 1.00 87.06 90 ALA A O 1
ATOM 662 N N . ASP A 1 91 ? 1.319 5.514 11.472 1.00 81.25 91 ASP A N 1
ATOM 663 C CA . ASP A 1 91 ? 2.711 5.852 11.122 1.00 81.25 91 ASP A CA 1
ATOM 664 C C . ASP A 1 91 ? 3.542 4.634 10.675 1.00 81.25 91 ASP A C 1
ATOM 666 O O . ASP A 1 91 ? 4.470 4.773 9.887 1.00 81.25 91 ASP A O 1
ATOM 670 N N . GLU A 1 92 ? 3.200 3.434 11.154 1.00 80.69 92 GLU A N 1
ATOM 671 C CA . GLU A 1 92 ? 3.849 2.168 10.777 1.00 80.69 92 GLU A CA 1
ATOM 672 C C . GLU A 1 92 ? 3.622 1.750 9.317 1.00 80.69 92 GLU A C 1
ATOM 674 O O . GLU A 1 92 ? 4.273 0.821 8.855 1.00 80.69 92 GLU A O 1
ATOM 679 N N . TYR A 1 93 ? 2.683 2.389 8.615 1.00 80.50 93 TYR A N 1
ATOM 680 C CA . TYR A 1 93 ? 2.417 2.167 7.193 1.00 80.50 93 TYR A CA 1
ATOM 681 C C . TYR A 1 93 ? 2.996 3.275 6.320 1.00 80.50 93 TYR A C 1
ATOM 683 O O . TYR A 1 93 ? 2.932 3.168 5.098 1.00 80.50 93 TYR A O 1
ATOM 691 N N . ASN A 1 94 ? 3.513 4.356 6.910 1.00 73.06 94 ASN A N 1
ATOM 692 C CA . ASN A 1 94 ? 4.069 5.448 6.134 1.00 73.06 94 ASN A CA 1
ATOM 693 C C . ASN A 1 94 ? 5.401 4.987 5.526 1.00 73.06 94 ASN A C 1
ATOM 695 O O . ASN A 1 94 ? 6.359 4.733 6.252 1.00 73.06 94 ASN A O 1
ATOM 699 N N . GLU A 1 95 ? 5.419 4.806 4.203 1.00 75.69 95 GLU A N 1
ATOM 700 C CA . GLU A 1 95 ? 6.597 4.406 3.417 1.00 75.69 95 GLU A CA 1
ATOM 701 C C . GLU A 1 95 ? 7.141 3.014 3.775 1.00 75.69 95 GLU A C 1
ATOM 703 O O . GLU A 1 95 ? 8.336 2.739 3.678 1.00 75.69 95 GLU A O 1
ATOM 708 N N . THR A 1 96 ? 6.254 2.104 4.179 1.00 77.94 96 THR A N 1
ATOM 709 C CA . THR A 1 96 ? 6.642 0.759 4.619 1.00 77.94 96 THR A CA 1
ATOM 710 C C . THR A 1 96 ? 6.423 -0.271 3.517 1.00 77.94 96 THR A C 1
ATOM 712 O O . THR A 1 96 ? 5.418 -0.252 2.798 1.00 77.94 96 THR A O 1
ATOM 715 N N . SER A 1 97 ? 7.382 -1.188 3.368 1.00 75.50 97 SER A N 1
ATOM 716 C CA . SER A 1 97 ? 7.280 -2.275 2.397 1.00 75.50 97 SER A CA 1
ATOM 717 C C . SER A 1 97 ? 6.150 -3.241 2.772 1.00 75.50 97 SER A C 1
ATOM 719 O O . SER A 1 97 ? 5.852 -3.455 3.950 1.00 75.50 97 SER A O 1
ATOM 721 N N . PHE A 1 98 ? 5.519 -3.871 1.777 1.00 81.94 98 PHE A N 1
ATOM 722 C CA . PHE A 1 98 ? 4.502 -4.899 2.021 1.00 81.94 98 PHE A CA 1
ATOM 723 C C . PHE A 1 98 ? 4.995 -5.982 3.006 1.00 81.94 98 PHE A C 1
ATOM 725 O O . PHE A 1 98 ? 4.298 -6.242 3.981 1.00 81.94 98 PHE A O 1
ATOM 732 N N . PRO A 1 99 ? 6.173 -6.611 2.864 1.00 71.50 99 PRO A N 1
ATOM 733 C CA . PRO A 1 99 ? 6.587 -7.653 3.808 1.00 71.50 99 PRO A CA 1
ATOM 734 C C . PRO A 1 99 ? 6.762 -7.187 5.265 1.00 71.50 99 PRO A C 1
ATOM 736 O O . PRO A 1 99 ? 6.836 -8.029 6.160 1.00 71.50 99 PRO A O 1
ATOM 739 N N . GLU A 1 100 ? 6.833 -5.881 5.526 1.00 78.19 100 GLU A N 1
ATOM 740 C CA . GLU A 1 100 ? 7.005 -5.328 6.872 1.00 78.19 100 GLU A CA 1
ATOM 741 C C . GLU A 1 100 ? 5.687 -4.940 7.558 1.00 78.19 100 GLU A C 1
ATOM 743 O O . GLU A 1 100 ? 5.688 -4.694 8.767 1.00 78.19 100 GLU A O 1
ATOM 748 N N . LEU A 1 101 ? 4.551 -4.936 6.848 1.00 77.75 101 LEU A N 1
ATOM 749 C CA . LEU A 1 101 ? 3.273 -4.570 7.464 1.00 77.75 101 LEU A CA 1
ATOM 750 C C . LEU A 1 101 ? 2.789 -5.654 8.448 1.00 77.75 101 LEU A C 1
ATOM 752 O O . LEU A 1 101 ? 2.813 -6.849 8.131 1.00 77.75 101 LEU A O 1
ATOM 756 N N . PRO A 1 102 ? 2.249 -5.272 9.619 1.00 62.72 102 PRO A N 1
ATOM 757 C CA . PRO A 1 102 ? 1.959 -6.214 10.703 1.00 62.72 102 PRO A CA 1
ATOM 758 C C . PRO A 1 102 ? 0.808 -7.190 10.440 1.00 62.72 102 PRO A C 1
ATOM 760 O O . PRO A 1 102 ? 0.632 -8.137 11.210 1.00 62.72 102 PRO A O 1
ATOM 763 N N . SER A 1 103 ? 0.040 -6.985 9.369 1.00 66.88 103 SER A N 1
ATOM 764 C CA . SER A 1 103 ? -1.099 -7.831 8.999 1.00 6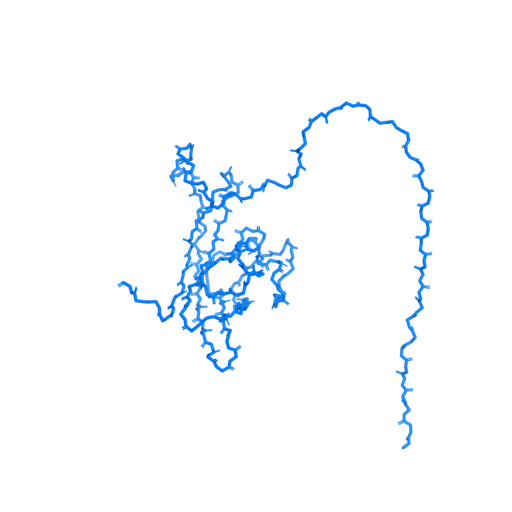6.88 103 SER A CA 1
ATOM 765 C C . SER A 1 103 ? -0.898 -8.598 7.690 1.00 66.88 103 SER A C 1
ATOM 767 O O . SER A 1 103 ? -1.858 -9.160 7.170 1.00 66.88 103 SER A O 1
ATOM 769 N N . ASN A 1 104 ? 0.323 -8.647 7.150 1.00 68.44 104 ASN A N 1
ATOM 770 C CA . ASN A 1 104 ? 0.553 -9.290 5.862 1.00 68.44 104 ASN A CA 1
ATOM 771 C C . ASN A 1 104 ? 0.842 -10.787 5.991 1.00 68.44 104 ASN A C 1
ATOM 773 O O . ASN A 1 104 ? 1.792 -11.213 6.643 1.00 68.44 104 ASN A O 1
ATOM 777 N N . ASP A 1 105 ? 0.036 -11.593 5.295 1.00 73.56 105 ASP A N 1
ATOM 778 C CA . ASP A 1 105 ? 0.262 -13.030 5.082 1.00 73.56 105 ASP A CA 1
ATOM 779 C C . ASP A 1 105 ? 1.392 -13.308 4.058 1.00 73.56 105 ASP A C 1
ATOM 781 O O . ASP A 1 105 ? 1.664 -14.462 3.716 1.00 73.56 105 ASP A O 1
ATOM 785 N N . ILE A 1 106 ? 2.054 -12.262 3.550 1.00 78.00 106 ILE A N 1
ATOM 786 C CA . ILE A 1 106 ? 3.094 -12.330 2.516 1.00 78.00 106 ILE A CA 1
ATOM 787 C C . ILE A 1 106 ? 4.469 -12.170 3.165 1.00 78.00 106 ILE A C 1
ATOM 789 O O . ILE A 1 106 ? 4.757 -11.160 3.799 1.00 78.00 106 ILE A O 1
ATOM 793 N N . GLU A 1 107 ? 5.334 -13.168 2.987 1.00 75.94 107 GLU A N 1
ATOM 794 C CA . GLU A 1 107 ? 6.697 -13.159 3.529 1.00 75.94 107 GLU A CA 1
ATOM 795 C C . GLU A 1 107 ? 7.657 -12.366 2.620 1.00 75.94 107 GLU A C 1
ATOM 797 O O . GLU A 1 107 ? 7.525 -12.408 1.395 1.00 75.94 107 GLU A O 1
ATOM 802 N N . ALA A 1 108 ? 8.674 -11.714 3.196 1.00 72.62 108 ALA A N 1
ATOM 803 C CA . ALA A 1 108 ? 9.765 -11.086 2.436 1.00 72.62 108 ALA A CA 1
ATOM 804 C C . ALA A 1 108 ? 10.407 -12.069 1.440 1.00 72.62 108 ALA A C 1
ATOM 806 O O . ALA A 1 108 ? 10.602 -13.250 1.754 1.00 72.62 108 ALA A O 1
ATOM 807 N N . GLY A 1 109 ? 10.736 -11.595 0.237 1.00 74.56 109 GLY A N 1
ATOM 808 C CA . GLY A 1 109 ? 11.206 -12.443 -0.863 1.00 74.56 109 GLY A CA 1
ATOM 809 C C . GLY A 1 109 ? 10.123 -13.281 -1.554 1.00 74.56 109 GLY A C 1
ATOM 810 O O . GLY A 1 109 ? 10.460 -14.111 -2.403 1.00 74.56 109 GLY A O 1
ATOM 811 N N . SER A 1 110 ? 8.844 -13.108 -1.199 1.00 85.56 110 SER A N 1
ATOM 812 C CA . SER A 1 110 ? 7.718 -13.754 -1.886 1.00 85.56 110 SER A CA 1
ATOM 813 C C . SER A 1 110 ? 7.175 -12.901 -3.028 1.00 85.56 110 SER A C 1
ATOM 815 O O . SER A 1 110 ? 7.274 -11.675 -3.029 1.00 85.56 110 SER A O 1
ATOM 817 N N . ASP A 1 111 ? 6.524 -13.565 -3.980 1.00 90.38 111 ASP A N 1
ATOM 818 C CA . ASP A 1 111 ? 5.752 -12.893 -5.018 1.00 90.38 111 ASP A CA 1
ATOM 819 C C . ASP A 1 111 ? 4.361 -12.510 -4.499 1.00 90.38 111 ASP A C 1
ATOM 821 O O . ASP A 1 111 ? 3.613 -13.373 -4.030 1.00 90.38 111 ASP A O 1
ATOM 825 N N . PHE A 1 112 ? 3.983 -11.249 -4.680 1.00 89.06 112 PHE A N 1
ATOM 826 C CA . PHE A 1 112 ? 2.610 -10.779 -4.562 1.00 89.06 112 PHE A CA 1
ATOM 827 C C . PHE A 1 112 ? 1.851 -11.087 -5.861 1.00 89.06 112 PHE A C 1
ATOM 829 O O . PHE A 1 112 ? 2.297 -10.760 -6.969 1.00 89.06 112 PHE A O 1
ATOM 836 N N . ARG A 1 113 ? 0.720 -11.789 -5.759 1.00 92.38 113 ARG A N 1
ATOM 837 C CA . ARG A 1 113 ? -0.021 -12.343 -6.905 1.00 92.38 113 ARG A CA 1
ATOM 838 C C . ARG A 1 113 ? -1.528 -12.192 -6.750 1.00 92.38 113 ARG A C 1
ATOM 840 O O . ARG A 1 113 ? -2.057 -11.819 -5.717 1.00 92.38 113 ARG A O 1
ATOM 847 N N . SER A 1 114 ? -2.246 -12.472 -7.842 1.00 93.06 114 SER A N 1
ATOM 848 C CA . SER A 1 114 ? -3.708 -12.338 -7.883 1.00 93.06 114 SER A CA 1
ATOM 849 C C . SER A 1 114 ? -4.367 -13.212 -6.818 1.00 93.06 114 SER A C 1
ATOM 851 O O . SER A 1 114 ? -4.107 -14.415 -6.756 1.00 93.06 114 SER A O 1
ATOM 853 N N . GLY A 1 115 ? -5.224 -12.588 -6.014 1.00 89.62 115 GLY A N 1
ATOM 854 C CA . GLY A 1 115 ? -5.887 -13.194 -4.866 1.00 89.62 115 GLY A CA 1
ATOM 855 C C . GLY A 1 115 ? -5.210 -12.929 -3.523 1.00 89.62 115 GLY A C 1
ATOM 856 O O . GLY A 1 115 ? -5.843 -13.221 -2.515 1.00 89.62 115 GLY A O 1
ATOM 857 N N . ASP A 1 116 ? -3.992 -12.380 -3.501 1.00 91.94 116 ASP A N 1
ATOM 858 C CA . ASP A 1 116 ? -3.357 -11.939 -2.260 1.00 91.94 116 ASP A CA 1
ATOM 859 C C . ASP A 1 116 ? -3.920 -10.576 -1.825 1.00 91.94 116 ASP A C 1
ATOM 861 O O . ASP A 1 116 ? -4.328 -9.753 -2.659 1.00 91.94 116 ASP A O 1
ATOM 865 N N . ASP A 1 117 ? -3.927 -10.337 -0.516 1.00 91.38 117 ASP A N 1
ATOM 866 C CA . ASP A 1 117 ? -4.396 -9.100 0.089 1.00 91.38 117 ASP A CA 1
ATOM 867 C C . ASP A 1 117 ? -3.500 -8.630 1.238 1.00 91.38 117 ASP A C 1
ATOM 869 O O . ASP A 1 117 ? -2.775 -9.412 1.852 1.00 91.38 117 ASP A O 1
ATOM 873 N N . VAL A 1 118 ? -3.543 -7.322 1.477 1.00 90.75 118 VAL A N 1
ATOM 874 C CA . VAL A 1 118 ? -2.873 -6.632 2.582 1.00 90.75 118 VAL A CA 1
ATOM 875 C C . VAL A 1 118 ? -3.853 -5.668 3.238 1.00 90.75 118 VAL A C 1
ATOM 877 O O . VAL A 1 118 ? -4.793 -5.193 2.591 1.00 90.75 118 VAL A O 1
ATOM 880 N N . THR A 1 119 ? -3.658 -5.368 4.518 1.00 92.00 119 THR A N 1
ATOM 881 C CA . THR A 1 119 ? -4.529 -4.442 5.253 1.00 92.00 119 THR A CA 1
ATOM 882 C C . THR A 1 119 ? -3.746 -3.299 5.874 1.00 92.00 119 THR A C 1
ATOM 884 O O . THR A 1 119 ? -2.696 -3.525 6.470 1.00 92.00 119 THR A O 1
ATOM 887 N N . VAL A 1 120 ? -4.304 -2.095 5.776 1.00 91.31 120 VAL A N 1
ATOM 888 C CA . VAL A 1 120 ? -3.731 -0.844 6.283 1.00 91.31 120 VAL A CA 1
ATOM 889 C C . VAL A 1 120 ? -4.693 -0.239 7.297 1.00 91.31 120 VAL A C 1
ATOM 891 O O . VAL A 1 120 ? -5.883 -0.093 7.001 1.00 91.31 120 VAL A O 1
ATOM 894 N N . GLU A 1 121 ? -4.191 0.097 8.485 1.00 92.50 121 GLU A N 1
ATOM 895 C CA . GLU A 1 121 ? -4.980 0.768 9.521 1.00 92.50 121 GLU A CA 1
ATOM 896 C C . GLU A 1 121 ? -5.062 2.275 9.245 1.00 92.50 121 GLU A C 1
ATOM 898 O O . GLU A 1 121 ? -4.059 2.952 9.004 1.00 92.50 121 GLU A O 1
ATOM 903 N N . VAL A 1 122 ? -6.285 2.790 9.293 1.00 93.62 122 VAL A N 1
ATOM 904 C CA . VAL A 1 122 ? -6.636 4.198 9.134 1.00 93.62 122 VAL A CA 1
ATOM 905 C C . VAL A 1 122 ? -6.846 4.805 10.514 1.00 93.62 122 VAL A C 1
ATOM 907 O O . VAL A 1 122 ? -7.552 4.245 11.353 1.00 93.62 122 VAL A O 1
ATOM 910 N N . VAL A 1 123 ? -6.250 5.973 10.742 1.00 93.56 123 VAL A N 1
ATOM 911 C CA . VAL A 1 123 ? -6.300 6.670 12.036 1.00 93.56 123 VAL A CA 1
ATOM 912 C C . VAL A 1 123 ? -7.077 7.985 11.981 1.00 93.56 123 VAL A C 1
ATOM 914 O O . VAL A 1 123 ? -7.459 8.503 13.032 1.00 93.56 123 VAL A O 1
ATOM 917 N N . GLU A 1 124 ? -7.350 8.511 10.784 1.00 91.81 124 GLU A N 1
ATOM 918 C CA . GLU A 1 124 ? -8.126 9.737 10.567 1.00 91.81 124 GLU A CA 1
ATOM 919 C C . GLU A 1 124 ? -9.385 9.477 9.726 1.00 91.81 124 GLU A C 1
ATOM 921 O O . GLU A 1 124 ? -9.401 8.612 8.857 1.00 91.81 124 GLU A O 1
ATOM 926 N N . ASP A 1 125 ? -10.448 10.263 9.944 1.00 90.75 125 ASP A N 1
ATOM 927 C CA . ASP A 1 125 ? -11.700 10.160 9.170 1.00 90.75 125 ASP A CA 1
ATOM 928 C C . ASP A 1 125 ? -11.520 10.513 7.677 1.00 90.75 125 ASP A C 1
ATOM 930 O O . ASP A 1 125 ? -12.335 10.134 6.838 1.00 90.75 125 ASP A O 1
ATOM 934 N N . ALA A 1 126 ? -10.472 11.274 7.351 1.00 94.88 126 ALA A N 1
ATOM 935 C CA . ALA A 1 126 ? -10.073 11.601 5.990 1.00 94.88 126 ALA A CA 1
ATOM 936 C C . ALA A 1 126 ? -8.660 11.074 5.754 1.00 94.88 126 ALA A C 1
ATOM 938 O O . ALA A 1 126 ? -7.743 11.417 6.498 1.00 94.88 126 ALA A O 1
ATOM 939 N N . PHE A 1 127 ? -8.487 10.254 4.723 1.00 94.62 127 PHE A N 1
ATOM 940 C CA . PHE A 1 127 ? -7.236 9.542 4.495 1.00 94.62 127 PHE A CA 1
ATOM 941 C C . PHE A 1 127 ? -6.984 9.266 3.012 1.00 94.62 127 PHE A C 1
ATOM 943 O O . PHE A 1 127 ? -7.877 9.347 2.161 1.00 94.62 127 PHE A O 1
ATOM 950 N N . ARG A 1 128 ? -5.732 8.922 2.716 1.00 95.00 128 ARG A N 1
ATOM 951 C CA . ARG A 1 128 ? -5.237 8.487 1.415 1.00 95.00 128 ARG A CA 1
ATOM 952 C C . ARG A 1 128 ? -4.280 7.325 1.619 1.00 95.00 128 ARG A C 1
ATOM 954 O O . ARG A 1 128 ? -3.399 7.406 2.461 1.00 95.00 128 ARG A O 1
ATOM 961 N N . VAL A 1 129 ? -4.440 6.283 0.818 1.00 94.25 129 VAL A N 1
ATOM 962 C CA . VAL A 1 129 ? -3.560 5.120 0.734 1.00 94.25 129 VAL A CA 1
ATOM 963 C C . VAL A 1 129 ? -3.051 5.023 -0.695 1.00 94.25 129 VAL A C 1
ATOM 965 O O . VAL A 1 129 ? -3.841 4.984 -1.634 1.00 94.25 129 VAL A O 1
ATOM 968 N N . GLU A 1 130 ? -1.740 4.955 -0.860 1.00 94.94 130 GLU A N 1
ATOM 969 C CA . GLU A 1 130 ? -1.069 4.753 -2.138 1.00 94.94 130 GLU A CA 1
ATOM 970 C C . GLU A 1 130 ? -0.336 3.415 -2.127 1.00 94.94 130 GLU A C 1
ATOM 972 O O . GLU A 1 130 ? 0.349 3.072 -1.160 1.00 94.94 130 GLU A O 1
ATOM 977 N N . VAL A 1 131 ? -0.447 2.680 -3.231 1.00 93.50 131 VAL A N 1
ATOM 978 C CA . VAL A 1 131 ? 0.432 1.551 -3.523 1.00 93.50 131 VAL A CA 1
ATOM 979 C C . VAL A 1 131 ? 1.531 2.055 -4.440 1.00 93.50 131 VAL A C 1
ATOM 981 O O . VAL A 1 131 ? 1.261 2.569 -5.527 1.00 93.50 131 VAL A O 1
ATOM 984 N N . VAL A 1 132 ? 2.775 1.892 -4.007 1.00 93.50 132 VAL A N 1
ATOM 985 C CA . VAL A 1 132 ? 3.959 2.393 -4.700 1.00 93.50 132 VAL A CA 1
ATOM 986 C C . VAL A 1 132 ? 4.819 1.218 -5.146 1.00 93.50 132 VAL A C 1
ATOM 988 O O . VAL A 1 132 ? 5.124 0.319 -4.366 1.00 93.50 132 VAL A O 1
ATOM 991 N N . TRP A 1 133 ? 5.200 1.222 -6.418 1.00 92.31 133 TRP A N 1
ATOM 992 C CA . TRP A 1 133 ? 6.188 0.318 -6.995 1.00 92.31 133 TRP A CA 1
ATOM 993 C C . TRP A 1 133 ? 7.546 1.006 -7.037 1.00 92.31 133 TRP A C 1
ATOM 995 O O . TRP A 1 133 ? 7.636 2.125 -7.529 1.00 92.31 133 TRP A O 1
ATOM 1005 N N . VAL A 1 134 ? 8.598 0.331 -6.586 1.00 90.81 134 VAL A N 1
ATOM 1006 C CA . VAL A 1 134 ? 9.975 0.812 -6.741 1.00 90.81 134 VAL A CA 1
ATOM 1007 C C . VAL A 1 134 ? 10.649 0.016 -7.847 1.00 90.81 134 VAL A C 1
ATOM 1009 O O . VAL A 1 134 ? 10.799 -1.205 -7.746 1.00 90.81 134 VAL A O 1
ATOM 1012 N N . ASP A 1 135 ? 11.032 0.711 -8.915 1.00 89.38 135 ASP A N 1
ATOM 1013 C CA . ASP A 1 135 ? 11.720 0.108 -10.053 1.00 89.38 135 ASP A CA 1
ATOM 1014 C C . ASP A 1 135 ? 13.093 -0.449 -9.652 1.00 89.38 135 ASP A C 1
ATOM 1016 O O . ASP A 1 135 ? 13.821 0.146 -8.863 1.00 89.38 135 ASP A O 1
ATOM 1020 N N . GLU A 1 136 ? 13.448 -1.623 -10.175 1.00 85.88 136 GLU A N 1
ATOM 1021 C CA . GLU A 1 136 ? 14.662 -2.316 -9.742 1.00 85.88 136 GLU A CA 1
ATOM 1022 C C . GLU A 1 136 ? 15.951 -1.689 -10.275 1.00 85.88 136 GLU A C 1
ATOM 1024 O O . GLU A 1 136 ? 16.992 -1.845 -9.639 1.00 85.88 136 GLU A O 1
ATOM 1029 N N . GLU A 1 137 ? 15.892 -1.031 -11.435 1.00 85.94 137 GLU A N 1
ATOM 1030 C CA . GLU A 1 137 ? 17.068 -0.497 -12.122 1.00 85.94 137 GLU A CA 1
ATOM 1031 C C . GLU A 1 137 ? 17.371 0.928 -11.662 1.00 85.94 137 GLU A C 1
ATOM 1033 O O . GLU A 1 137 ? 18.529 1.297 -11.477 1.00 85.94 137 GLU A O 1
ATOM 1038 N N . THR A 1 138 ? 16.321 1.723 -11.471 1.00 84.81 138 THR A N 1
ATOM 1039 C CA . THR A 1 138 ? 16.409 3.151 -11.147 1.00 84.81 138 THR A CA 1
ATOM 1040 C C . THR A 1 138 ? 16.164 3.453 -9.669 1.00 84.81 138 THR A C 1
ATOM 1042 O O . THR A 1 138 ? 16.426 4.572 -9.233 1.00 84.81 138 THR A O 1
ATOM 1045 N N . ASN A 1 139 ? 15.654 2.480 -8.901 1.00 85.19 139 ASN A N 1
ATOM 1046 C CA . ASN A 1 139 ? 15.162 2.652 -7.529 1.00 85.19 139 ASN A CA 1
ATOM 1047 C C . ASN A 1 139 ? 14.122 3.782 -7.399 1.00 85.19 139 ASN A C 1
ATOM 1049 O O . ASN A 1 139 ? 13.941 4.353 -6.323 1.00 85.19 139 ASN A O 1
ATOM 1053 N N . TYR A 1 140 ? 13.447 4.122 -8.504 1.00 85.44 140 TYR A N 1
ATOM 1054 C CA . TYR A 1 140 ? 12.501 5.225 -8.556 1.00 85.44 140 TYR A CA 1
ATOM 1055 C C . TYR A 1 140 ? 11.101 4.756 -8.126 1.00 85.44 140 TYR A C 1
ATOM 1057 O O . TYR A 1 140 ? 10.593 3.769 -8.676 1.00 85.44 140 TYR A O 1
ATOM 1065 N N . PRO A 1 141 ? 10.456 5.441 -7.166 1.00 89.56 141 PRO A N 1
ATOM 1066 C CA . PRO A 1 141 ? 9.116 5.099 -6.710 1.00 89.56 141 PRO A CA 1
ATOM 1067 C C . PRO A 1 141 ? 8.041 5.634 -7.665 1.00 89.56 141 PRO A C 1
ATOM 1069 O O . PRO A 1 141 ? 8.014 6.812 -8.011 1.00 89.56 141 PRO A O 1
ATOM 1072 N N . VAL A 1 142 ? 7.090 4.782 -8.036 1.00 90.81 142 VAL A N 1
ATOM 1073 C CA . VAL A 1 142 ? 5.925 5.132 -8.855 1.00 90.81 142 VAL A CA 1
ATOM 1074 C C . VAL A 1 142 ? 4.648 4.692 -8.157 1.00 90.81 142 VAL A C 1
ATOM 1076 O O . VAL A 1 142 ? 4.469 3.506 -7.881 1.00 90.81 142 VAL A O 1
ATOM 1079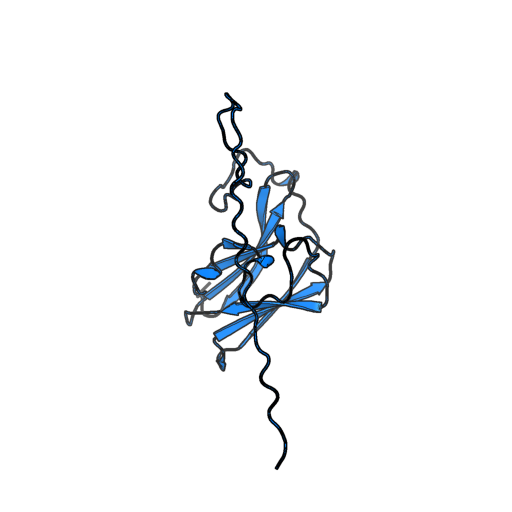 N N . THR A 1 143 ? 3.723 5.623 -7.916 1.00 93.00 143 THR A N 1
ATOM 1080 C CA . THR A 1 143 ? 2.370 5.279 -7.459 1.00 93.00 143 THR A CA 1
ATOM 1081 C C . THR A 1 143 ? 1.654 4.504 -8.566 1.00 93.00 143 THR A C 1
ATOM 1083 O O . THR A 1 143 ? 1.427 5.024 -9.659 1.00 93.00 143 THR A O 1
ATOM 1086 N N . VAL A 1 144 ? 1.318 3.243 -8.293 1.00 94.00 144 VAL A N 1
ATOM 1087 C CA . VAL A 1 144 ? 0.647 2.350 -9.251 1.00 94.00 144 VAL A CA 1
ATOM 1088 C C . VAL A 1 144 ? -0.861 2.317 -9.067 1.00 94.00 144 VAL A C 1
ATOM 1090 O O . VAL A 1 144 ? -1.577 2.015 -10.021 1.00 94.00 144 VAL A O 1
ATOM 1093 N N . ASP A 1 145 ? -1.339 2.615 -7.862 1.00 95.56 145 ASP A N 1
ATOM 1094 C CA . ASP A 1 145 ? -2.759 2.762 -7.566 1.00 95.56 145 ASP A CA 1
ATOM 1095 C C . ASP A 1 145 ? -2.951 3.565 -6.275 1.00 95.56 145 ASP A C 1
ATOM 1097 O O . ASP A 1 145 ? -2.061 3.603 -5.420 1.00 95.56 145 ASP A O 1
ATOM 1101 N N . GLU A 1 146 ? -4.113 4.190 -6.118 1.00 95.19 146 GLU A N 1
ATOM 1102 C CA . GLU A 1 146 ? -4.437 4.984 -4.932 1.00 95.19 146 GLU A CA 1
ATOM 1103 C C . GLU A 1 146 ? -5.909 4.860 -4.531 1.00 95.19 146 GLU A C 1
ATOM 1105 O O . GLU A 1 146 ? -6.804 4.646 -5.352 1.00 95.19 146 GLU A O 1
ATOM 1110 N N . TYR A 1 147 ? -6.164 5.051 -3.241 1.00 95.69 147 TYR A N 1
ATOM 1111 C CA . TYR A 1 147 ? -7.497 5.155 -2.673 1.00 95.69 147 TYR A CA 1
ATOM 1112 C C . TYR A 1 147 ? -7.539 6.285 -1.656 1.00 95.69 147 TYR A C 1
ATOM 1114 O O . TYR A 1 147 ? -6.694 6.364 -0.771 1.00 95.69 147 TYR A O 1
ATOM 1122 N N . SER A 1 148 ? -8.545 7.146 -1.750 1.00 95.62 148 SER A N 1
ATOM 1123 C CA . SER A 1 148 ? -8.773 8.207 -0.775 1.00 95.62 148 SER A CA 1
ATOM 1124 C C . SER A 1 148 ? -10.240 8.282 -0.386 1.00 95.62 148 SER A C 1
ATOM 1126 O O . SER A 1 148 ? -11.137 8.007 -1.186 1.00 95.62 148 SER A O 1
ATOM 1128 N N . GLU A 1 149 ? -10.478 8.666 0.862 1.00 94.31 149 GLU A N 1
ATOM 1129 C CA . GLU A 1 149 ? -11.810 8.893 1.403 1.00 94.31 149 GLU A CA 1
ATOM 1130 C C . GLU A 1 149 ? -11.794 10.129 2.304 1.00 94.31 149 GLU A C 1
ATOM 1132 O O . GLU A 1 149 ? -10.800 10.420 2.965 1.00 94.31 149 GLU A O 1
ATOM 1137 N N . GLY A 1 150 ? -12.874 10.912 2.287 1.00 89.19 150 GLY A N 1
ATOM 1138 C CA . GLY A 1 150 ? -13.012 12.098 3.140 1.00 89.19 150 GLY A CA 1
ATOM 1139 C C . GLY A 1 150 ? -12.104 13.288 2.793 1.00 89.19 150 GLY A C 1
ATOM 1140 O O . GLY A 1 150 ? -12.261 14.347 3.395 1.00 89.19 150 GLY A O 1
ATOM 1141 N N . MET A 1 151 ? -11.197 13.165 1.818 1.00 85.38 151 MET A N 1
ATOM 1142 C CA . MET A 1 151 ? -10.396 14.283 1.314 1.00 85.38 151 MET A CA 1
ATOM 1143 C C . MET A 1 151 ? -11.201 15.112 0.300 1.00 85.38 151 MET A C 1
ATOM 1145 O O . MET A 1 151 ? -11.635 14.595 -0.730 1.00 85.38 151 MET A O 1
ATOM 1149 N N . ASP A 1 152 ? -11.413 16.402 0.578 1.00 77.50 152 ASP A N 1
ATOM 1150 C CA . ASP A 1 152 ? -11.935 17.347 -0.416 1.00 77.50 152 ASP A CA 1
ATOM 1151 C C . ASP A 1 152 ? -10.902 17.496 -1.551 1.00 77.50 152 ASP A C 1
ATOM 1153 O O . ASP A 1 152 ? -9.793 17.984 -1.323 1.00 77.50 152 ASP A O 1
ATOM 1157 N N . GLY A 1 153 ? -11.257 17.033 -2.754 1.00 57.38 153 GLY A N 1
ATOM 1158 C CA . GLY A 1 153 ? -10.422 17.125 -3.962 1.00 57.38 153 GLY A CA 1
ATOM 1159 C C . GLY A 1 153 ? -10.334 18.516 -4.581 1.00 57.38 153 GLY A C 1
ATOM 1160 O O . GLY A 1 153 ? -11.257 19.342 -4.379 1.00 57.38 153 GLY A O 1
#

Secondary structure (DSSP, 8-state):
-----PPP-------------------S--S-----SS---TTS-GGG-----EEEEEEEETTTTEEEEEEEEE--EEGGGEEEEEESB-GGGTTEEGGGSTT--PPTTPEE-TT-EEEEEB-SSSEEEEEEEE-TTT--EEEEEEEEES---

Foldseek 3Di:
DDDDDDDDDDDDDDDDDDDDDDDDDDDDDPDPPDLDQPDPPPVDDPVPFDDWDWDWDWDDDPVQQKIKIFTADTDWDFQQFKAKDKFQFDPQRHRGGQCSDPFAPAHHRDTRHHGGMDMTHGRDQWMKMFIWGQGPPPSHIDGPDMDTDPDDD

Sequence (153 aa):
MNTTRRKVITGVSVAIVGGLAGCTGGDSDDGPEEVDFDQNNSDVDEDDISVPALTFSFSYREDDGVVSISHLGGRSVSADRLYIRGEGVADEYNETSFPELPSNDIEAGSDFRSGDDVTVEVVEDAFRVEVVWVDEETNYPVTVDEYSEGMDG

Radius of gyration: 21.01 Å; chains: 1; bounding box: 58×53×54 Å

=== Feature glossary ===
Each block in this record encodes a different view of the same protein. In brief:

Predicted aligned error. PAE(i, j) answers: if I align the predicted and true structures on residue i, how far off (in Å) do I expect residue j to be? A block-diagonal PAE matrix with low values on the blocks and high values off-diagonal is the signature of a multi-domain protein with confidently predicted domains but uncertain inter-domain orientation.

Contact-map, Ramachandran, and PAE plots. Plot images: a contact map (which residues are close in 3D, as an N×N binary image), a Ramachandran scatter (backbone torsion angles, revealing secondary-structure composition at a glance), and — for AlphaFold structures — a PAE heatmap (pairwise prediction confidence).

Backbone torsions (φ/ψ). φ (phi) and ψ (psi) are the two rotatable backbone dihedrals per residue: φ is the C(i-1)–N–Cα–C torsion, ψ is the N–Cα–C–N(i+1) torsion, both in degrees on (−180°, 180°]. α-helical residues cluster near (−60°, −45°); β-strand residues near (−120°, +130°). A Ramachandran plot is simply a scatter of (φ, ψ) for every residue.

Foldseek 3Di. A 3Di character summarizes, for each residue, the relative orientation of the Cα frame of its nearest spatial neighbor. Because it encodes fold topology rather than chemistry, 3Di alignments detect remote structural similarity that sequence alignment misses.

Radius of gyration, Cα contacts, bounding box. Three whole-structure scalars: the radius of gyration (RMS distance of Cα from centroid, in Å), the count of Cα–Cα contacts (pairs closer than 8 Å and separated by more than four residues in sequence — i.e. tertiary, not local, contacts), and the bounding-box dimensions. Together they distinguish compact globular folds from extended fibres or disordered chains.

Sequence. Sequence gives the chain of amino acids in standard one-letter code (A=alanine, C=cysteine, …, Y=tyrosine), read N→C. It is the only feature that is directly encoded by the gene; all structural features are derived from the folded form of this sequence.

mmCIF coordinates. Atomic coordinates in PDBx/mmCIF format — the same representation the Protein Data Bank distributes. Each line of the _atom_site loop places one backbone atom in Cartesian space (units: ångströms, origin: arbitrary).

Secondary structure (3-state, P-SEA). Three-state secondary structure (P-SEA) collapses the eight DSSP classes into helix (a), strand (b), and coil (c). P-SEA assigns these from Cα geometry alone — distances and angles — without requiring backbone oxygens, so it works on any Cα trace.

InterPro / GO / CATH / organism. Functional annotations link the protein to curated databases. InterPro entries identify conserved domains and families by matching the sequence against member-database signatures (Pfam, PROSITE, CDD, …). Gene Ontology (GO) terms describe molecular function, biological process, and cellular component in a controlled vocabulary. CATH places the structure in a hierarchical fold classification (Class/Architecture/Topology/Homologous-superfamily). The organism is the source species.

B-factor. B-factor (Debye–Waller factor) reflects atomic displacement in the crystal lattice. It is an experimental observable (units Å²), not a prediction; low values mean the atom is pinned down, high values mean it moves or is heterogeneous across the crystal.

Rendered structure images. Structure images are PyMOL renders from six orthogonal camera directions. Cartoon representation draws helices as coils and strands as arrows; sticks shows the backbone as bonds; surface shows the solvent-excluded envelope. Rainbow coloring maps sequence position to hue (blue→red, N→C); chain coloring assigns a distinct color per polypeptide.

Solvent-accessible surface area. Solvent-accessible surface area (SASA) is the area in Å² traced out by the centre of a 1.4 Å probe sphere (a water molecule) rolled over the protein's van der Waals surface (Shrake–Rupley / Lee–Richards construction). Buried residues have near-zero SASA; fully exposed residues can exceed 200 Å². The total SASA scales roughly with the number of surface residues.

Secondary structure (8-state, DSSP). The SS8 string is DSSP's per-residue secondary-structure call. α-helix (H) means an i→i+4 H-bond ladder; β-strand (E) means the residue participates in a β-sheet; 3₁₀ (G) and π (I) are tighter and wider helices; T/S are turns/bends; '-' is loop.

pLDDT. For AlphaFold models, the B-factor field carries pLDDT — the model's own estimate of local accuracy on a 0–100 scale. Regions with pLDDT<50 should be treated as essentially unmodeled; they often correspond to intrinsically disordered segments.

Nearest PDB structures. Nearest PDB neighbors are the top structural matches found by Foldseek when searching this structure against the entire Protein Data Bank. Each hit reports a TM-score (0 to 1; >0.5 almost always implies the same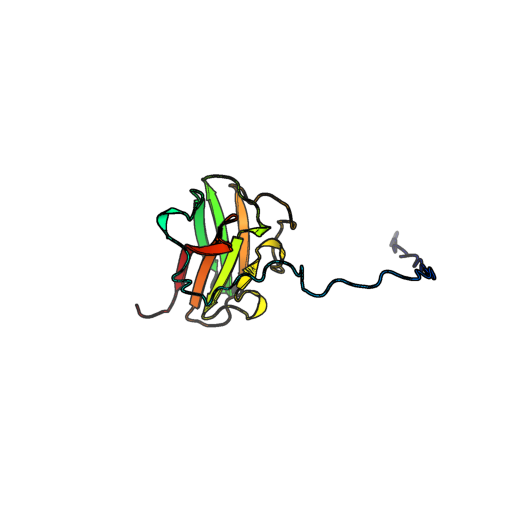 fold) and an E-value. These are *structural* homologs — they may share no detectable sequence similarity.